Protein AF-A0A954ULM7-F1 (afdb_monomer_lite)

pLDDT: mean 84.6, std 15.51, range [45.72, 98.44]

Secondary structure (DSSP, 8-state):
---------SS-----SS-SSS-PPPSS---TT-EEEEEEEEEEE-TTSPEEEEEEEEEEEEEEEETTEEEEEEEEEE-S----HHHHHHHTTT--EEEEEEETTTTEEEEEEEEEEEEEESBTBTT-EEEEEEEEEEEPPPTT-PPPPPP-

Radius of gyration: 18.47 Å; chains: 1; bounding box: 47×43×48 Å

Sequence (152 aa):
AGNIVNRQDKIQHPDLGLGGLTIPLPAEEIAPGHQWAEPMELKVQLEDKRIQSVKIRELFELVKVETGVATISVKTQVLTPIDDPRVQSQLIQRISKGEIRFDVDNGRILSRQLDWDEQVLGFSGADSNMKYLQRLTETLVPATQTAALPQR

Foldseek 3Di:
DPDCPDDDDPDCDPCQQQRDQDHDDDPDDDDAFDKDKDKDWDWDADPVRDTDIWIKIKIKGQHDDDPQKTKIKIFIGTDDDDPALLRVVVCQSNGKIWIWIARNPVGHTAKIKIWGFDKGAQNPHRHDIDTDTDMDIDGDDDPPDDPDDPDD

Structure (mmCIF, N/CA/C/O backbone):
data_AF-A0A954ULM7-F1
#
_entry.id   AF-A0A954ULM7-F1
#
loop_
_atom_site.group_PDB
_atom_site.id
_atom_site.type_symbol
_atom_site.label_atom_id
_atom_site.label_alt_id
_atom_site.label_comp_id
_atom_site.label_asym_id
_atom_site.label_entity_id
_atom_site.label_seq_id
_atom_site.pdbx_PDB_ins_code
_atom_site.Cartn_x
_atom_site.Cartn_y
_atom_site.Cartn_z
_atom_site.occupancy
_atom_site.B_iso_or_equiv
_atom_site.auth_seq_id
_atom_site.auth_comp_id
_atom_site.auth_asym_id
_atom_site.auth_atom_id
_atom_site.pdbx_PDB_model_num
ATOM 1 N N . ALA A 1 1 ? -19.122 6.123 -2.591 1.00 47.16 1 ALA A N 1
ATOM 2 C CA . ALA A 1 1 ? -17.832 6.090 -3.308 1.00 47.16 1 ALA A CA 1
ATOM 3 C C . ALA A 1 1 ? -16.964 7.217 -2.775 1.00 47.16 1 ALA A C 1
ATOM 5 O O . ALA A 1 1 ? -17.401 8.366 -2.816 1.00 47.16 1 ALA A O 1
ATOM 6 N N . GLY A 1 2 ? -15.789 6.905 -2.229 1.00 47.38 2 GLY A N 1
ATOM 7 C CA . GLY A 1 2 ? -14.830 7.927 -1.805 1.00 47.38 2 GLY A CA 1
ATOM 8 C C . GLY A 1 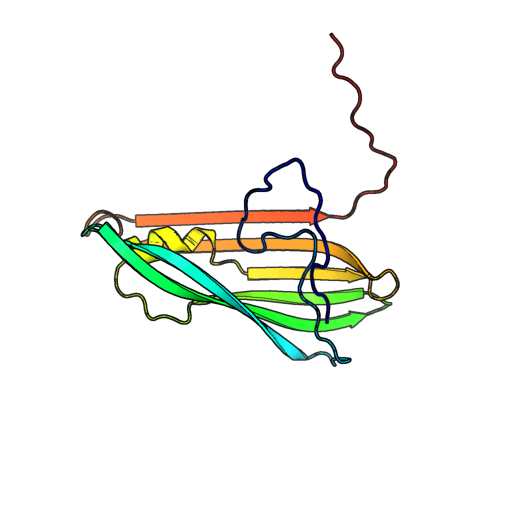2 ? -14.127 8.543 -3.013 1.00 47.38 2 GLY A C 1
ATOM 9 O O . GLY A 1 2 ? -13.012 8.154 -3.328 1.00 47.38 2 GLY A O 1
ATOM 10 N N . ASN A 1 3 ? -14.781 9.474 -3.707 1.00 52.97 3 ASN A N 1
ATOM 11 C CA . ASN A 1 3 ? -14.165 10.202 -4.814 1.00 52.97 3 ASN A CA 1
ATOM 12 C C . ASN A 1 3 ? -13.488 11.464 -4.277 1.00 52.97 3 ASN A C 1
ATOM 14 O O . ASN A 1 3 ? -14.086 12.210 -3.499 1.00 52.97 3 ASN A O 1
ATOM 18 N N . ILE A 1 4 ? -12.262 11.744 -4.717 1.00 61.03 4 ILE A N 1
ATOM 19 C CA . ILE A 1 4 ? -11.615 13.028 -4.434 1.00 61.03 4 ILE A CA 1
ATOM 20 C C . ILE A 1 4 ? -12.361 14.103 -5.234 1.00 61.03 4 ILE A C 1
ATOM 22 O O . ILE A 1 4 ? -12.158 14.245 -6.435 1.00 61.03 4 ILE A O 1
ATOM 26 N N . VAL A 1 5 ? -13.250 14.844 -4.569 1.00 64.69 5 VAL A N 1
ATOM 27 C CA . VAL A 1 5 ? -14.050 15.908 -5.204 1.00 64.69 5 VAL A CA 1
ATOM 28 C C . VAL A 1 5 ? -13.224 17.178 -5.423 1.00 64.69 5 VAL A C 1
ATOM 30 O O . VAL A 1 5 ? -13.430 17.893 -6.400 1.00 64.69 5 VAL A O 1
ATOM 33 N N . ASN A 1 6 ? -12.283 17.473 -4.522 1.00 52.28 6 ASN A N 1
ATOM 34 C CA . ASN A 1 6 ? -11.418 18.646 -4.603 1.00 52.28 6 ASN A CA 1
ATOM 35 C C . ASN A 1 6 ? -10.144 18.435 -3.764 1.00 52.28 6 ASN A C 1
ATOM 37 O O . ASN A 1 6 ? -10.208 17.851 -2.683 1.00 52.28 6 ASN A O 1
ATOM 41 N N . ARG A 1 7 ? -9.002 18.935 -4.246 1.00 57.59 7 ARG A N 1
ATOM 42 C CA . ARG A 1 7 ? -7.714 18.965 -3.536 1.00 57.59 7 ARG A CA 1
ATOM 43 C C . ARG A 1 7 ? -7.035 20.304 -3.820 1.00 57.59 7 ARG A C 1
ATOM 45 O O . ARG A 1 7 ? -6.700 20.591 -4.965 1.00 57.59 7 ARG A O 1
ATOM 52 N N . GLN A 1 8 ? -6.839 21.117 -2.784 1.00 50.12 8 GLN A N 1
ATOM 53 C CA . GLN A 1 8 ? -6.122 22.392 -2.872 1.00 50.12 8 GLN A CA 1
ATOM 54 C C . GLN A 1 8 ? -4.771 22.276 -2.164 1.00 50.12 8 GLN A C 1
ATOM 56 O O . GLN A 1 8 ? -4.605 22.771 -1.053 1.00 50.12 8 GLN A O 1
ATOM 61 N N . ASP A 1 9 ? -3.803 21.640 -2.823 1.00 51.34 9 ASP A N 1
ATOM 62 C CA . ASP A 1 9 ? -2.452 21.491 -2.280 1.00 51.34 9 ASP A CA 1
ATOM 63 C C . ASP A 1 9 ? -1.483 22.455 -2.971 1.00 51.34 9 ASP A C 1
ATOM 65 O O . ASP A 1 9 ? -1.371 22.488 -4.196 1.00 51.34 9 ASP A O 1
ATOM 69 N N . LYS A 1 10 ? -0.747 23.240 -2.175 1.00 45.72 10 LYS A N 1
ATOM 70 C CA . LYS A 1 10 ? 0.386 24.056 -2.656 1.00 45.72 10 LYS A CA 1
ATOM 71 C C . LYS A 1 10 ? 1.710 23.277 -2.674 1.00 45.72 10 LYS A C 1
ATOM 73 O O . LYS A 1 10 ? 2.727 23.828 -3.085 1.00 45.72 10 LYS A O 1
ATOM 78 N N . ILE A 1 11 ? 1.706 22.024 -2.213 1.00 47.31 11 ILE A N 1
ATOM 79 C CA . ILE A 1 11 ? 2.891 21.179 -2.033 1.00 47.31 11 ILE A CA 1
ATOM 80 C C . ILE A 1 11 ? 2.713 19.921 -2.886 1.00 47.31 11 ILE A C 1
ATOM 82 O O . ILE A 1 11 ? 1.731 19.199 -2.732 1.00 47.31 11 ILE A O 1
ATOM 86 N N . GLN A 1 12 ? 3.655 19.652 -3.794 1.00 49.06 12 GLN A N 1
ATOM 87 C CA . GLN A 1 12 ? 3.707 18.365 -4.487 1.00 49.06 12 GLN A CA 1
ATOM 88 C C . GLN A 1 12 ? 4.224 17.309 -3.511 1.00 49.06 12 GLN A C 1
ATOM 90 O O . GLN A 1 12 ? 5.402 17.312 -3.153 1.00 49.06 12 GLN A O 1
ATOM 95 N N . HIS A 1 13 ? 3.343 16.417 -3.071 1.00 49.97 13 HIS A N 1
ATOM 96 C CA . HIS A 1 13 ? 3.755 15.233 -2.329 1.00 49.97 13 HIS A CA 1
ATOM 97 C C . HIS A 1 13 ? 4.335 14.203 -3.309 1.00 49.97 13 HIS A C 1
ATOM 99 O O . HIS A 1 13 ? 3.722 13.963 -4.353 1.00 49.97 13 HIS A O 1
ATOM 105 N N . PRO A 1 14 ? 5.502 13.600 -3.018 1.00 47.78 14 PRO A N 1
ATOM 106 C CA . PRO A 1 14 ? 6.013 12.509 -3.832 1.00 47.78 14 PRO A CA 1
ATOM 107 C C . PRO A 1 14 ? 4.999 11.359 -3.835 1.00 47.78 14 PRO A C 1
ATOM 109 O O . PRO A 1 14 ? 4.600 10.858 -2.785 1.00 47.78 14 PRO A O 1
ATOM 112 N N . ASP A 1 15 ? 4.557 10.962 -5.028 1.00 56.69 15 ASP A N 1
ATOM 113 C CA . ASP A 1 15 ? 3.645 9.837 -5.220 1.00 56.69 15 ASP A CA 1
ATOM 114 C C . ASP A 1 15 ? 4.426 8.522 -5.110 1.00 56.69 15 ASP A C 1
ATOM 116 O O . ASP A 1 15 ? 4.937 7.982 -6.094 1.00 56.69 15 ASP A O 1
ATOM 120 N N . LEU A 1 16 ? 4.543 8.041 -3.874 1.00 54.69 16 LEU A N 1
ATOM 121 C CA . LEU A 1 16 ? 5.271 6.825 -3.524 1.00 54.69 16 LEU A CA 1
ATOM 122 C C . LEU A 1 16 ? 4.445 5.546 -3.747 1.00 54.69 16 LEU A C 1
ATOM 124 O O . LEU A 1 16 ? 4.785 4.517 -3.194 1.00 54.69 16 LEU A O 1
ATOM 128 N N . GLY A 1 17 ? 3.373 5.559 -4.546 1.00 54.06 17 GLY A N 1
ATOM 129 C CA . GLY A 1 17 ? 2.577 4.345 -4.805 1.00 54.06 17 GLY A CA 1
ATOM 130 C C . GLY A 1 17 ? 1.395 4.140 -3.857 1.00 54.06 17 GLY A C 1
ATOM 131 O O . GLY A 1 17 ? 0.964 3.010 -3.682 1.00 54.06 17 GLY A O 1
ATOM 132 N N . LEU A 1 18 ? 0.925 5.233 -3.246 1.00 58.94 18 LEU A N 1
ATOM 133 C CA . LEU A 1 18 ? -0.472 5.433 -2.830 1.00 58.94 18 LEU A CA 1
ATOM 134 C C . LEU A 1 18 ? -0.936 6.900 -2.992 1.00 58.94 18 LEU A C 1
ATOM 136 O O . LEU A 1 18 ? -2.074 7.193 -2.644 1.00 58.94 18 LEU A O 1
ATOM 140 N N . GLY A 1 19 ? -0.067 7.816 -3.470 1.00 53.97 19 GLY A N 1
ATOM 141 C CA . GLY A 1 19 ? -0.288 9.209 -3.931 1.00 53.97 19 GLY A CA 1
ATOM 142 C C . GLY A 1 19 ? -1.244 10.166 -3.196 1.00 53.97 19 GLY A C 1
ATOM 143 O O . GLY A 1 19 ? -1.445 11.304 -3.635 1.00 53.97 19 GLY A O 1
ATOM 144 N N . GLY A 1 20 ? -1.886 9.742 -2.114 1.00 60.66 20 GLY A N 1
ATOM 145 C CA . GLY A 1 20 ? -3.083 10.358 -1.576 1.00 60.66 20 GLY A CA 1
ATOM 146 C C . GLY A 1 20 ? -3.170 10.236 -0.063 1.00 60.66 20 GLY A C 1
ATOM 147 O O . GLY A 1 20 ? -2.853 9.206 0.537 1.00 60.66 20 GLY A O 1
ATOM 148 N N . LEU A 1 21 ? -3.673 11.316 0.540 1.00 61.62 21 LEU A N 1
ATOM 149 C CA . LEU A 1 21 ? -3.981 11.420 1.969 1.00 61.62 21 LEU A CA 1
ATOM 150 C C . LEU A 1 21 ? -5.045 10.399 2.424 1.00 61.62 21 LEU A C 1
ATOM 152 O O . LEU A 1 21 ? -5.192 10.143 3.612 1.00 61.62 21 LEU A O 1
ATOM 156 N N . THR A 1 22 ? -5.804 9.830 1.483 1.00 69.62 22 THR A N 1
ATOM 157 C CA . THR A 1 22 ? -6.895 8.879 1.731 1.00 69.62 22 THR A CA 1
ATOM 158 C C . THR A 1 22 ? -6.800 7.676 0.791 1.00 69.62 22 THR A C 1
ATOM 160 O O . THR A 1 22 ? -6.006 7.692 -0.149 1.00 69.62 22 THR A O 1
ATOM 163 N N . ILE A 1 23 ? -7.601 6.642 1.049 1.00 82.06 23 ILE A N 1
ATOM 164 C CA . ILE A 1 23 ? -7.796 5.490 0.159 1.00 82.06 23 ILE A CA 1
ATOM 165 C C . ILE A 1 23 ? -9.160 5.554 -0.531 1.00 82.06 23 ILE A C 1
ATOM 167 O O . ILE A 1 23 ? -10.109 6.082 0.058 1.00 82.06 23 ILE A O 1
ATOM 171 N N . PRO A 1 24 ? -9.296 5.000 -1.748 1.00 86.62 24 PRO A N 1
ATOM 172 C CA . PRO A 1 24 ? -10.605 4.797 -2.345 1.00 86.62 24 PRO A CA 1
ATOM 173 C C . PRO A 1 24 ? -11.366 3.761 -1.514 1.00 86.62 24 PRO A C 1
ATOM 175 O O . PRO A 1 24 ? -10.903 2.636 -1.332 1.00 86.62 24 PRO A O 1
ATOM 178 N N . LEU A 1 25 ? -12.526 4.147 -0.984 1.00 89.31 25 LEU A N 1
ATOM 179 C CA . LEU A 1 25 ? -13.426 3.243 -0.269 1.00 89.31 25 LEU A CA 1
ATOM 180 C C . LEU A 1 25 ? -14.587 2.815 -1.181 1.00 89.31 25 LEU A C 1
ATOM 182 O O . LEU A 1 25 ? -15.101 3.662 -1.934 1.00 89.31 25 LEU A O 1
ATOM 186 N N . PRO A 1 26 ? -15.041 1.548 -1.087 1.00 90.44 26 PRO A N 1
ATOM 187 C CA . PRO A 1 26 ? -16.233 1.070 -1.781 1.00 90.44 26 PRO A CA 1
ATOM 188 C C . PRO A 1 26 ? -17.457 1.947 -1.509 1.00 90.44 26 PRO A C 1
ATOM 190 O O . PRO A 1 26 ? -17.561 2.627 -0.488 1.00 90.44 26 PRO A O 1
ATOM 193 N N . ALA A 1 27 ? -18.387 1.983 -2.464 1.00 87.19 27 ALA A N 1
ATOM 194 C CA . ALA A 1 27 ? -19.631 2.732 -2.296 1.00 87.19 27 ALA A CA 1
ATOM 195 C C . ALA A 1 27 ? -20.638 2.023 -1.386 1.00 87.19 27 ALA A C 1
ATOM 197 O O . ALA A 1 27 ? -21.476 2.690 -0.787 1.00 87.19 27 ALA A O 1
ATOM 198 N N . GLU A 1 28 ? -20.541 0.703 -1.322 1.00 89.75 28 GLU A N 1
ATOM 199 C CA . GLU A 1 28 ? -21.422 -0.165 -0.561 1.00 89.75 28 GLU A CA 1
ATOM 200 C C . GLU A 1 28 ? -20.728 -0.616 0.721 1.00 89.75 28 GLU A C 1
ATOM 202 O O . GLU A 1 28 ? -19.498 -0.587 0.830 1.00 89.75 28 GLU A O 1
ATOM 207 N N . GLU A 1 29 ? -21.529 -1.039 1.693 1.00 91.38 29 GLU A N 1
ATOM 208 C CA . GLU A 1 29 ? -21.014 -1.688 2.890 1.00 91.38 29 GLU A CA 1
ATOM 209 C C . GLU A 1 29 ? -20.349 -3.014 2.521 1.00 91.38 29 GLU A C 1
ATOM 211 O O . GLU A 1 29 ? -20.849 -3.782 1.698 1.00 91.38 29 GLU A O 1
ATOM 216 N N . ILE A 1 30 ? -19.206 -3.286 3.144 1.00 94.94 30 ILE A N 1
ATOM 217 C CA . ILE A 1 30 ? -18.392 -4.461 2.851 1.00 94.94 30 ILE A CA 1
ATOM 218 C C . ILE A 1 30 ? -18.084 -5.234 4.130 1.00 94.94 30 ILE A C 1
ATOM 220 O O . ILE A 1 30 ? -17.837 -4.656 5.188 1.00 94.94 30 ILE A O 1
ATOM 224 N N . ALA A 1 31 ? -18.087 -6.560 4.024 1.00 95.44 31 ALA A N 1
ATOM 225 C CA . ALA A 1 31 ? -17.705 -7.454 5.110 1.00 95.44 31 ALA A CA 1
ATOM 226 C C . ALA A 1 31 ? -16.191 -7.741 5.089 1.00 95.44 31 ALA A C 1
ATOM 228 O O . ALA A 1 31 ? -15.560 -7.627 4.032 1.00 95.44 31 ALA A O 1
ATOM 229 N N . PRO A 1 32 ? -15.591 -8.157 6.220 1.00 97.69 32 PRO A N 1
ATOM 230 C CA . PRO A 1 32 ? -14.234 -8.693 6.224 1.00 97.69 32 PRO A CA 1
ATOM 231 C C . PRO A 1 32 ? -14.033 -9.803 5.176 1.00 97.69 32 PRO A C 1
ATOM 233 O O . PRO A 1 32 ? -14.923 -10.621 4.946 1.00 97.69 32 PRO A O 1
ATOM 236 N N . GLY A 1 33 ? -12.869 -9.813 4.528 1.00 97.94 33 GLY A N 1
ATOM 237 C CA . GLY A 1 33 ? -12.525 -10.649 3.374 1.00 97.94 33 GLY A CA 1
ATOM 238 C C . GLY A 1 33 ? -12.924 -10.054 2.018 1.00 97.94 33 GLY A C 1
ATOM 239 O O . GLY A 1 33 ? -12.494 -10.557 0.980 1.00 97.94 33 GLY A O 1
ATOM 240 N N . HIS A 1 34 ? -13.723 -8.982 1.988 1.00 97.75 34 HIS A N 1
ATOM 241 C CA . HIS A 1 34 ? -14.048 -8.298 0.739 1.00 97.75 34 HIS A CA 1
ATOM 242 C C . HIS A 1 34 ? -12.822 -7.580 0.164 1.00 97.75 34 HIS A C 1
ATOM 244 O O . HIS A 1 34 ? -12.077 -6.914 0.890 1.00 97.75 34 HIS A O 1
ATOM 250 N N . GLN A 1 35 ? -12.661 -7.673 -1.156 1.00 97.44 35 GLN A N 1
ATOM 251 C CA . GLN A 1 35 ? -11.575 -7.050 -1.903 1.00 97.44 35 GLN A CA 1
ATOM 252 C C . GLN A 1 35 ? -12.108 -6.058 -2.930 1.00 97.44 35 GLN A C 1
ATOM 254 O O . GLN A 1 35 ? -13.089 -6.331 -3.619 1.00 97.44 35 GLN A O 1
ATOM 259 N N . TRP A 1 36 ? -11.407 -4.94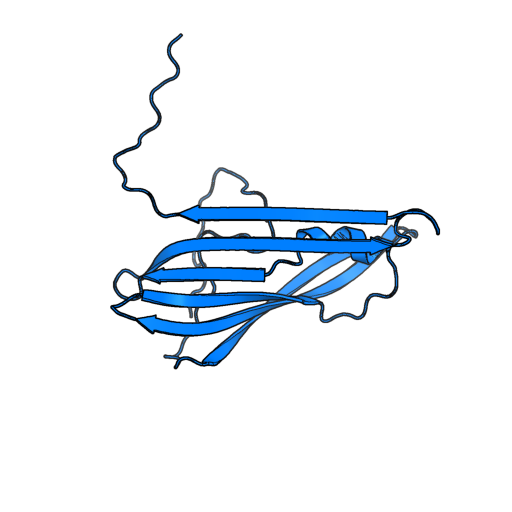1 -3.087 1.00 95.69 36 TRP A N 1
ATOM 260 C CA . TRP A 1 36 ? -11.666 -3.962 -4.138 1.00 95.69 36 TRP A CA 1
ATOM 261 C C . TRP A 1 36 ? -10.347 -3.483 -4.731 1.00 95.69 36 TRP A C 1
ATOM 263 O O . TRP A 1 36 ? -9.294 -3.580 -4.100 1.00 95.69 36 TRP A O 1
ATOM 273 N N . ALA A 1 37 ? -10.389 -3.012 -5.973 1.00 93.38 37 ALA A N 1
ATOM 274 C CA . ALA A 1 37 ? -9.190 -2.626 -6.697 1.00 93.38 37 ALA A CA 1
ATOM 275 C C . ALA A 1 37 ? -9.310 -1.220 -7.269 1.00 93.38 37 ALA A C 1
ATOM 277 O O . ALA A 1 37 ? -10.350 -0.875 -7.826 1.00 93.38 37 ALA A O 1
ATOM 278 N N . GLU A 1 38 ? -8.211 -0.476 -7.204 1.00 90.62 38 GLU A N 1
ATOM 279 C CA . GLU A 1 38 ? -8.049 0.799 -7.895 1.00 90.62 38 GLU A CA 1
ATOM 280 C C . GLU A 1 38 ? -7.072 0.615 -9.067 1.00 90.62 38 GLU A C 1
ATOM 282 O O . GLU A 1 38 ? -5.897 0.297 -8.848 1.00 90.62 38 GLU A O 1
ATOM 287 N N . PRO A 1 39 ? -7.532 0.726 -10.326 1.00 91.31 39 PRO A N 1
ATOM 288 C CA . PRO A 1 39 ? -6.668 0.583 -11.489 1.00 91.31 39 PRO A CA 1
ATOM 289 C C . PRO A 1 39 ? -5.802 1.831 -11.693 1.00 91.31 39 PRO A C 1
ATOM 291 O O . PRO A 1 39 ? -6.265 2.958 -11.546 1.00 91.31 39 PRO A O 1
ATOM 294 N N . MET A 1 40 ? -4.557 1.636 -12.125 1.00 86.62 40 MET A N 1
ATOM 295 C CA . MET A 1 40 ? -3.660 2.731 -12.500 1.00 86.62 40 MET A CA 1
ATOM 296 C C . MET A 1 40 ? -2.880 2.376 -13.767 1.00 86.62 40 MET A C 1
ATOM 298 O O . MET A 1 40 ? -2.599 1.210 -14.052 1.00 86.62 40 MET A O 1
ATOM 302 N N . GLU A 1 41 ? -2.490 3.397 -14.525 1.00 88.31 41 GLU A N 1
ATOM 303 C CA . GLU A 1 41 ? -1.610 3.240 -15.682 1.00 88.31 41 GLU A CA 1
ATOM 304 C C . GLU A 1 41 ? -0.326 4.041 -15.486 1.00 88.31 41 GLU A C 1
ATOM 306 O O . GLU A 1 41 ? -0.354 5.247 -15.232 1.00 88.31 41 GLU A O 1
ATOM 311 N N . LEU A 1 42 ? 0.810 3.364 -15.634 1.00 86.62 42 LEU A N 1
ATOM 312 C CA . LEU A 1 42 ? 2.135 3.961 -15.563 1.00 86.62 42 LEU A CA 1
ATOM 313 C C . LEU A 1 42 ? 2.759 3.996 -16.952 1.00 86.62 42 LEU A C 1
ATOM 315 O O . LEU A 1 42 ? 2.760 3.004 -17.677 1.00 86.62 42 LEU A O 1
ATOM 319 N N . LYS A 1 43 ? 3.326 5.143 -17.316 1.00 88.44 43 LYS A N 1
ATOM 320 C CA . LYS A 1 43 ? 4.092 5.293 -18.552 1.00 88.44 43 LYS A CA 1
ATOM 321 C C . LYS A 1 43 ? 5.562 5.049 -18.249 1.00 88.44 43 LYS A C 1
ATOM 323 O O . LYS A 1 43 ? 6.157 5.799 -17.482 1.00 88.44 43 LYS A O 1
ATOM 328 N N . VAL A 1 44 ? 6.127 4.021 -18.869 1.00 88.31 44 VAL A N 1
ATOM 329 C CA . VAL A 1 44 ? 7.550 3.672 -18.777 1.00 88.31 44 VAL A CA 1
ATOM 330 C C . VAL A 1 44 ? 8.220 3.907 -20.122 1.00 88.31 44 VAL A C 1
ATOM 332 O O . VAL A 1 44 ? 7.584 3.784 -21.175 1.00 88.31 44 VAL A O 1
ATOM 335 N N . GLN A 1 45 ? 9.498 4.265 -20.094 1.00 85.00 45 GLN A N 1
ATOM 336 C CA . GLN A 1 45 ? 10.270 4.507 -21.306 1.00 85.00 45 GLN A CA 1
ATOM 337 C C . GLN A 1 45 ? 11.095 3.266 -21.659 1.00 85.00 45 GLN A C 1
ATOM 339 O O . GLN A 1 45 ? 11.804 2.719 -20.814 1.00 85.00 45 GLN A O 1
ATOM 344 N N . LEU A 1 46 ? 10.993 2.833 -22.914 1.00 85.19 46 LEU A N 1
ATOM 345 C CA . LEU A 1 46 ? 11.786 1.752 -23.499 1.00 85.19 46 LEU A CA 1
ATOM 346 C C . LEU A 1 46 ? 13.139 2.276 -24.006 1.00 85.19 46 LEU A C 1
ATOM 348 O O . LEU A 1 46 ? 13.305 3.480 -24.217 1.00 85.19 46 LEU A O 1
ATOM 352 N N . GLU A 1 47 ? 14.102 1.380 -24.248 1.00 80.50 47 GLU A N 1
ATOM 353 C CA . GLU A 1 47 ? 15.435 1.753 -24.761 1.00 80.50 47 GLU A CA 1
ATOM 354 C C . GLU A 1 47 ? 15.372 2.534 -26.083 1.00 80.50 47 GLU A C 1
ATOM 356 O O . GLU A 1 47 ? 16.097 3.509 -26.281 1.00 80.50 47 GLU A O 1
ATOM 361 N N . ASP A 1 48 ? 14.454 2.155 -26.971 1.00 86.62 48 ASP A N 1
ATOM 362 C CA . ASP A 1 48 ? 14.220 2.818 -28.258 1.00 86.62 48 ASP A CA 1
ATOM 363 C C . ASP A 1 48 ? 13.395 4.114 -28.145 1.00 86.62 48 ASP A C 1
ATOM 365 O O . ASP A 1 48 ? 12.934 4.663 -29.148 1.00 86.62 48 ASP A O 1
ATOM 369 N N . LYS A 1 49 ? 13.227 4.621 -26.918 1.00 83.94 49 LYS A N 1
ATOM 370 C CA . LYS A 1 49 ? 12.454 5.812 -26.549 1.00 83.94 49 LYS A CA 1
ATOM 371 C C . LYS A 1 49 ? 10.947 5.692 -26.764 1.00 83.94 49 LYS A C 1
ATOM 373 O O . LYS A 1 49 ? 10.247 6.680 -26.527 1.00 83.94 49 LYS A O 1
ATOM 378 N N . ARG A 1 50 ? 10.416 4.532 -27.163 1.00 88.75 50 ARG A N 1
ATOM 379 C CA . ARG A 1 50 ? 8.965 4.314 -27.144 1.00 88.75 50 ARG A CA 1
ATOM 380 C C . ARG A 1 50 ? 8.451 4.360 -25.707 1.00 88.75 50 ARG A C 1
ATOM 382 O O . ARG A 1 50 ? 9.154 4.017 -24.759 1.00 88.75 50 ARG A O 1
ATOM 389 N N . ILE A 1 51 ? 7.202 4.785 -25.557 1.00 89.25 51 ILE A N 1
ATOM 390 C CA . ILE A 1 51 ? 6.501 4.774 -24.274 1.00 89.25 51 ILE A CA 1
ATOM 391 C C . ILE A 1 51 ? 5.615 3.535 -24.242 1.00 89.25 51 ILE A C 1
ATOM 393 O O . ILE A 1 51 ? 4.759 3.365 -25.111 1.00 89.25 51 ILE A O 1
ATOM 397 N N . GLN A 1 52 ? 5.800 2.694 -23.230 1.00 89.50 52 GLN A N 1
ATOM 398 C CA . GLN A 1 52 ? 4.899 1.588 -22.933 1.00 89.50 52 GLN A CA 1
ATOM 399 C C . GLN A 1 52 ? 3.956 2.000 -21.796 1.00 89.50 52 GLN A C 1
ATOM 401 O O . GLN A 1 52 ? 4.389 2.589 -20.806 1.00 89.50 52 GLN A O 1
ATOM 406 N N . SER A 1 53 ? 2.660 1.704 -21.939 1.00 92.38 53 SER A N 1
ATOM 407 C CA . SER A 1 53 ? 1.708 1.807 -20.826 1.00 92.38 53 SER A CA 1
ATOM 408 C C . SER A 1 53 ? 1.689 0.484 -20.063 1.00 92.38 53 SER A C 1
ATOM 410 O O . SER A 1 53 ? 1.417 -0.575 -20.637 1.00 92.38 53 SER A O 1
ATOM 412 N N . VAL A 1 54 ? 2.002 0.544 -18.775 1.00 92.81 54 VAL A N 1
ATOM 413 C CA . VAL A 1 54 ? 1.956 -0.581 -17.845 1.00 92.81 54 VAL A CA 1
ATOM 414 C C . VAL A 1 54 ? 0.723 -0.410 -16.978 1.00 92.81 54 VAL A C 1
ATOM 416 O O . VAL A 1 54 ? 0.611 0.546 -16.210 1.00 92.81 54 VAL A O 1
ATOM 419 N N . LYS A 1 55 ? -0.202 -1.359 -17.093 1.00 93.69 55 LYS A N 1
ATOM 420 C CA . LYS A 1 55 ? -1.382 -1.423 -16.243 1.00 93.69 55 LYS A CA 1
ATOM 421 C C . LYS A 1 55 ? -0.987 -2.054 -14.923 1.00 93.69 55 LYS A C 1
ATOM 423 O O . LYS A 1 55 ? -0.441 -3.160 -14.896 1.00 93.69 55 LYS A O 1
ATOM 428 N N . ILE A 1 56 ? -1.293 -1.358 -13.843 1.00 93.06 56 ILE A N 1
ATOM 429 C CA . ILE A 1 56 ? -1.176 -1.858 -12.481 1.00 93.06 56 ILE A CA 1
ATOM 430 C C . ILE A 1 56 ? -2.521 -1.683 -11.774 1.00 93.06 56 ILE A C 1
ATOM 432 O O . ILE A 1 56 ? -3.427 -1.013 -12.273 1.00 93.06 56 ILE A O 1
ATOM 436 N N . ARG A 1 57 ? -2.665 -2.291 -10.605 1.00 92.94 57 ARG A N 1
ATOM 437 C CA . ARG A 1 57 ? -3.760 -1.987 -9.687 1.00 92.94 57 ARG A CA 1
ATOM 438 C C . ARG A 1 57 ? -3.282 -2.038 -8.251 1.00 92.94 57 ARG A C 1
ATOM 440 O O . ARG A 1 57 ? -2.447 -2.875 -7.915 1.00 92.94 57 ARG A O 1
ATOM 447 N N . GLU A 1 58 ? -3.871 -1.215 -7.410 1.00 93.19 58 GLU A N 1
ATOM 448 C CA . GLU A 1 58 ? -3.825 -1.396 -5.966 1.00 93.19 58 GLU A CA 1
ATOM 449 C C . GLU A 1 58 ? -4.982 -2.318 -5.588 1.00 93.19 58 GLU A C 1
ATOM 451 O O . GLU A 1 58 ? -6.135 -2.027 -5.896 1.00 93.19 58 GLU A O 1
ATOM 456 N N . LEU A 1 59 ? -4.682 -3.469 -4.987 1.00 95.81 59 LEU A N 1
ATOM 457 C CA . LEU A 1 59 ? -5.688 -4.378 -4.454 1.00 95.81 59 LEU A CA 1
ATOM 458 C C . LEU A 1 59 ? -5.777 -4.174 -2.949 1.00 95.81 59 LEU A C 1
ATOM 460 O O . LEU A 1 59 ? -4.801 -4.414 -2.234 1.00 95.81 59 LEU A O 1
ATOM 464 N N . PHE A 1 60 ? -6.957 -3.778 -2.500 1.00 96.25 60 PHE A N 1
ATOM 465 C CA . PHE A 1 60 ? -7.297 -3.614 -1.102 1.00 96.25 60 PHE A CA 1
ATOM 466 C C . PHE A 1 60 ? -8.118 -4.804 -0.614 1.00 96.25 60 PHE A C 1
ATOM 468 O O . PHE A 1 60 ? -8.902 -5.382 -1.368 1.00 96.25 60 PHE A O 1
ATOM 475 N N . GLU A 1 61 ? -7.968 -5.141 0.661 1.00 97.88 61 GLU A N 1
ATOM 476 C CA . GLU A 1 61 ? -8.796 -6.133 1.342 1.00 97.88 61 GLU A CA 1
ATOM 477 C C . GLU A 1 61 ? -9.148 -5.641 2.738 1.00 97.88 61 GLU A C 1
ATOM 479 O O . GLU A 1 61 ? -8.256 -5.269 3.505 1.00 97.88 61 GLU A O 1
ATOM 484 N N . LEU A 1 62 ? -10.432 -5.685 3.090 1.00 98.06 62 LEU A N 1
ATOM 485 C CA . LEU A 1 62 ? -10.860 -5.455 4.463 1.00 98.06 62 LEU A CA 1
ATOM 486 C C . LEU A 1 62 ? -10.540 -6.706 5.278 1.00 98.06 62 LEU A C 1
ATOM 488 O O . LEU A 1 62 ? -11.264 -7.689 5.214 1.00 98.06 62 LEU A O 1
ATOM 492 N N . VAL A 1 63 ? -9.460 -6.677 6.051 1.00 98.44 63 VAL A N 1
ATOM 493 C CA . VAL A 1 63 ? -9.003 -7.842 6.819 1.00 98.44 63 VAL A CA 1
ATOM 494 C C . VAL A 1 63 ? -9.912 -8.078 8.020 1.00 98.44 63 VAL A C 1
ATOM 496 O O . VAL A 1 63 ? -10.321 -9.205 8.287 1.00 98.44 63 VAL A O 1
ATOM 499 N N . LYS A 1 64 ? -10.228 -7.013 8.761 1.00 98.12 64 LYS A N 1
ATOM 500 C CA . LYS A 1 64 ? -11.083 -7.073 9.952 1.00 98.12 64 LYS A CA 1
ATOM 501 C C . LYS A 1 64 ? -11.579 -5.695 10.370 1.00 98.12 64 LYS A C 1
ATOM 503 O O . LYS A 1 64 ? -11.001 -4.682 9.981 1.00 98.12 64 LYS A O 1
ATOM 508 N N . VAL A 1 65 ? -12.605 -5.681 11.219 1.00 97.50 65 VAL A N 1
ATOM 509 C CA . VAL A 1 65 ? -13.087 -4.491 11.929 1.00 97.50 65 VAL A CA 1
ATOM 510 C C . VAL A 1 65 ? -13.214 -4.830 13.411 1.00 97.50 65 VAL A C 1
ATOM 512 O O . VAL A 1 65 ? -13.915 -5.772 13.770 1.00 97.50 65 VAL A O 1
ATOM 515 N N . GLU A 1 66 ? -12.535 -4.073 14.268 1.00 96.44 66 GLU A N 1
ATOM 516 C CA . GLU A 1 66 ? -12.549 -4.250 15.723 1.00 96.44 66 GLU A CA 1
ATOM 517 C C . GLU A 1 66 ? -12.685 -2.883 16.396 1.00 96.44 66 GLU A C 1
ATOM 519 O O . GLU A 1 66 ? -11.890 -1.980 16.136 1.00 96.44 66 GLU A O 1
ATOM 524 N N . THR A 1 67 ? -13.684 -2.728 17.269 1.00 94.38 67 THR A N 1
ATOM 525 C CA . THR A 1 67 ? -13.872 -1.518 18.095 1.00 94.38 67 THR A CA 1
ATOM 526 C C . THR A 1 67 ? -13.843 -0.214 17.275 1.00 94.38 67 THR A C 1
ATOM 528 O O . THR A 1 67 ? -13.115 0.717 17.609 1.00 94.38 67 THR A O 1
ATOM 531 N N . GLY A 1 68 ? -14.573 -0.169 16.154 1.00 94.19 68 GLY A N 1
ATOM 532 C CA . GLY A 1 68 ? -14.631 1.011 15.275 1.00 94.19 68 GLY A C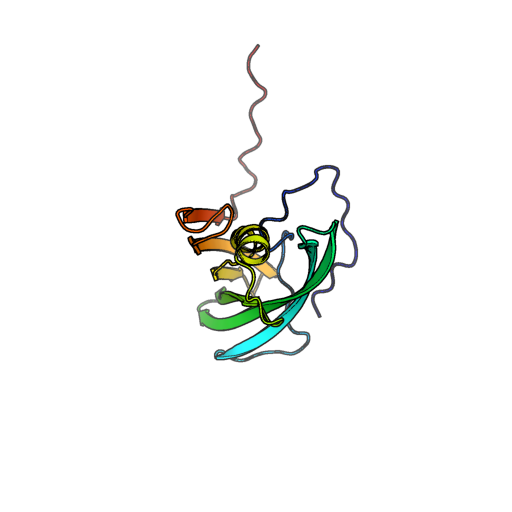A 1
ATOM 533 C C . GLY A 1 68 ? -13.403 1.217 14.376 1.00 94.19 68 GLY A C 1
ATOM 534 O O . GLY A 1 68 ? -13.349 2.185 13.620 1.00 94.19 68 GLY A O 1
ATOM 535 N N . VAL A 1 69 ? -12.415 0.312 14.405 1.00 97.19 69 VAL A N 1
ATOM 536 C CA . VAL A 1 69 ? -11.204 0.398 13.575 1.00 97.19 69 VAL A CA 1
ATOM 537 C C . VAL A 1 69 ? -11.159 -0.734 12.555 1.00 97.19 69 VAL A C 1
ATOM 539 O O . VAL A 1 69 ? -11.122 -1.911 12.913 1.00 97.19 69 VAL A O 1
ATOM 542 N N . ALA A 1 70 ? -11.101 -0.373 11.276 1.00 97.38 70 ALA A N 1
ATOM 543 C CA . ALA A 1 70 ? -10.870 -1.293 10.174 1.00 97.38 70 ALA A CA 1
ATOM 544 C C . ALA A 1 70 ? -9.367 -1.477 9.925 1.00 97.38 70 ALA A C 1
ATOM 546 O O . ALA A 1 70 ? -8.617 -0.504 9.820 1.00 97.38 70 ALA A O 1
ATOM 547 N N . THR A 1 71 ? -8.938 -2.729 9.790 1.00 98.06 71 THR A N 1
ATOM 548 C CA . THR A 1 71 ? -7.626 -3.093 9.248 1.00 98.06 71 THR A CA 1
ATOM 549 C C . THR A 1 71 ? -7.799 -3.447 7.778 1.00 98.06 71 THR A C 1
ATOM 551 O O . THR A 1 71 ? -8.547 -4.367 7.443 1.00 98.06 71 THR A O 1
ATOM 554 N N . ILE A 1 72 ? -7.101 -2.725 6.906 1.00 97.44 72 ILE A N 1
ATOM 555 C CA . ILE A 1 72 ? -7.169 -2.884 5.455 1.00 97.44 72 ILE A CA 1
ATOM 556 C C . ILE A 1 72 ? -5.772 -3.222 4.950 1.00 97.44 72 ILE A C 1
ATOM 558 O O . ILE A 1 72 ? -4.838 -2.452 5.169 1.00 97.44 72 ILE A O 1
ATOM 562 N N . SER A 1 73 ? -5.619 -4.353 4.268 1.00 98.00 73 SER A N 1
ATOM 563 C CA . SER A 1 73 ? -4.372 -4.650 3.561 1.00 98.00 73 SER A CA 1
ATOM 564 C C . SER A 1 73 ? -4.394 -4.011 2.177 1.00 98.00 73 SER A C 1
ATOM 566 O O . SER A 1 73 ? -5.458 -3.849 1.580 1.00 98.00 73 SER A O 1
ATOM 568 N N . VAL A 1 74 ? -3.221 -3.640 1.673 1.00 95.62 74 VAL A N 1
ATOM 569 C CA . VAL A 1 74 ? -3.042 -3.096 0.326 1.00 95.62 74 VAL A CA 1
ATOM 570 C C . VAL A 1 74 ? -1.825 -3.736 -0.325 1.00 95.62 74 VAL A C 1
ATOM 572 O O . VAL A 1 74 ? -0.802 -3.957 0.325 1.00 95.62 74 VAL A O 1
ATOM 575 N N . LYS A 1 75 ? -1.918 -4.043 -1.617 1.00 95.62 75 LYS A N 1
ATOM 576 C CA . LYS A 1 75 ? -0.769 -4.455 -2.428 1.00 95.62 75 LYS A CA 1
ATOM 577 C C . LYS A 1 75 ? -0.893 -3.956 -3.854 1.00 95.62 75 LYS A C 1
ATOM 579 O O . LYS A 1 75 ? -1.973 -3.992 -4.439 1.00 95.62 75 LYS A O 1
ATOM 584 N N . THR A 1 76 ? 0.230 -3.577 -4.440 1.00 94.12 76 THR A N 1
ATOM 585 C CA . THR A 1 76 ? 0.300 -3.253 -5.862 1.00 94.12 76 THR A CA 1
ATOM 586 C C . THR A 1 76 ? 0.450 -4.533 -6.678 1.00 94.12 76 THR A C 1
ATOM 588 O O . THR A 1 76 ? 1.254 -5.406 -6.356 1.00 94.12 76 THR A O 1
ATOM 591 N N . GLN A 1 77 ? -0.330 -4.661 -7.747 1.00 94.75 77 GLN A N 1
ATOM 592 C CA . GLN A 1 77 ? -0.255 -5.767 -8.694 1.00 94.75 77 GLN A CA 1
ATOM 593 C C . GLN A 1 77 ? -0.010 -5.236 -10.097 1.00 94.75 77 GLN A C 1
ATOM 595 O O . GLN A 1 77 ? -0.783 -4.430 -10.613 1.00 94.75 77 GLN A O 1
ATOM 600 N N . VAL A 1 78 ? 1.047 -5.731 -10.731 1.00 94.00 78 VAL A N 1
ATOM 601 C CA . VAL A 1 78 ? 1.318 -5.473 -12.143 1.00 94.00 78 VAL A CA 1
ATOM 602 C C . VAL A 1 78 ? 0.439 -6.398 -12.985 1.00 94.00 78 VAL A C 1
ATOM 604 O O . VAL A 1 78 ? 0.426 -7.608 -12.771 1.00 94.00 78 VAL A O 1
ATOM 607 N N . LEU A 1 79 ? -0.330 -5.824 -13.910 1.00 95.50 79 LEU A N 1
ATOM 608 C CA . LEU A 1 79 ? -1.277 -6.555 -14.761 1.00 95.50 79 LEU A CA 1
ATOM 609 C C . LEU A 1 79 ? -0.735 -6.777 -16.174 1.00 95.50 79 LEU A C 1
ATOM 611 O O . LEU A 1 79 ? -1.048 -7.785 -16.804 1.00 95.50 79 LEU A O 1
ATOM 615 N N . THR A 1 80 ? 0.060 -5.836 -16.685 1.00 93.62 80 THR A N 1
ATOM 616 C CA . THR A 1 80 ? 0.767 -6.003 -17.960 1.00 93.62 80 THR A CA 1
ATOM 617 C C . THR A 1 80 ? 1.973 -6.927 -17.751 1.00 93.62 80 THR A C 1
ATOM 619 O O . THR A 1 80 ? 2.774 -6.630 -16.872 1.00 93.62 80 THR A O 1
ATOM 622 N N . PRO A 1 81 ? 2.158 -8.005 -18.535 1.00 91.62 81 PRO A N 1
ATOM 623 C CA . PRO A 1 81 ? 3.381 -8.812 -18.492 1.00 91.62 81 PRO A CA 1
ATOM 624 C C . PRO A 1 81 ? 4.632 -7.978 -18.804 1.00 91.62 81 PRO A C 1
ATOM 626 O O . PRO A 1 81 ? 4.597 -7.124 -19.695 1.00 91.62 81 PRO A O 1
ATOM 629 N N . ILE A 1 82 ? 5.727 -8.210 -18.072 1.00 89.88 82 ILE A N 1
ATOM 630 C CA . ILE A 1 82 ? 6.975 -7.444 -18.200 1.00 89.88 82 ILE A CA 1
ATOM 631 C C . ILE A 1 82 ? 8.169 -8.386 -18.204 1.00 89.88 82 ILE A C 1
ATOM 633 O O . ILE A 1 82 ? 8.578 -8.880 -17.153 1.00 89.88 82 ILE A O 1
ATOM 637 N N . ASP A 1 83 ? 8.755 -8.550 -19.385 1.00 88.62 83 ASP A N 1
ATOM 638 C CA . ASP A 1 83 ? 9.931 -9.396 -19.590 1.00 88.62 83 ASP A CA 1
ATOM 639 C C . ASP A 1 83 ? 11.244 -8.598 -19.580 1.00 88.62 83 ASP A C 1
ATOM 641 O O . ASP A 1 83 ? 12.307 -9.171 -19.368 1.00 88.62 83 ASP A O 1
ATOM 645 N N . ASP A 1 84 ? 11.185 -7.277 -19.792 1.00 90.00 84 ASP A N 1
ATOM 646 C CA . ASP A 1 84 ? 12.360 -6.400 -19.824 1.00 90.00 84 ASP A CA 1
ATOM 647 C C . ASP A 1 84 ? 12.743 -5.927 -18.404 1.00 90.00 84 ASP A C 1
ATOM 649 O O . ASP A 1 84 ? 11.988 -5.158 -17.787 1.00 90.00 84 ASP A O 1
ATOM 653 N N . PRO A 1 85 ? 13.931 -6.299 -17.881 1.00 91.44 85 PRO A N 1
ATOM 654 C CA . PRO A 1 85 ? 14.414 -5.837 -16.583 1.00 91.44 85 PRO A CA 1
ATOM 655 C C . PRO A 1 85 ? 14.523 -4.315 -16.454 1.00 91.44 85 PRO A C 1
ATOM 657 O O . PRO A 1 85 ? 14.370 -3.769 -15.361 1.00 91.44 85 PRO A O 1
ATOM 660 N N . ARG A 1 86 ? 14.750 -3.581 -17.548 1.00 88.94 86 ARG A N 1
ATOM 661 C CA . ARG A 1 86 ? 14.759 -2.110 -17.512 1.00 88.94 86 ARG A CA 1
ATOM 662 C C . ARG A 1 86 ? 13.392 -1.552 -17.194 1.00 88.94 86 ARG A C 1
ATOM 664 O O . ARG A 1 86 ? 13.288 -0.606 -16.413 1.00 88.94 86 ARG A O 1
ATOM 671 N N . VAL A 1 87 ? 12.351 -2.139 -17.768 1.00 90.62 87 VAL A N 1
ATOM 672 C CA . VAL A 1 87 ? 10.975 -1.765 -17.457 1.00 90.62 87 VAL A CA 1
ATOM 673 C C . VAL A 1 87 ? 10.649 -2.136 -16.012 1.00 90.62 87 VAL A C 1
ATOM 675 O O . VAL A 1 87 ? 10.131 -1.297 -15.280 1.00 90.62 87 VAL A O 1
ATOM 678 N N . GLN A 1 88 ? 11.032 -3.335 -15.560 1.00 91.62 88 GLN A N 1
ATOM 679 C CA . GLN A 1 88 ? 10.856 -3.746 -14.161 1.00 91.62 88 GLN A CA 1
ATOM 680 C C . GLN A 1 88 ? 11.522 -2.753 -13.193 1.00 91.62 88 GLN A C 1
ATOM 682 O O . GLN A 1 88 ? 10.882 -2.300 -12.247 1.00 91.62 88 GLN A O 1
ATOM 687 N N . SER A 1 89 ? 12.760 -2.326 -13.474 1.00 90.94 89 SER A N 1
ATOM 688 C CA . SER A 1 89 ? 13.511 -1.374 -12.636 1.00 90.94 89 SER A CA 1
ATOM 689 C C . SER A 1 89 ? 12.843 -0.002 -12.489 1.00 90.94 89 SER A C 1
ATOM 691 O O . SER A 1 89 ? 12.997 0.655 -11.461 1.00 90.94 89 SER A O 1
ATOM 693 N N . GLN A 1 90 ? 12.053 0.422 -13.480 1.00 89.62 90 GLN A N 1
ATOM 694 C CA . GLN A 1 90 ? 11.291 1.673 -13.423 1.00 89.62 90 GLN A CA 1
ATOM 695 C C . GLN A 1 90 ? 10.040 1.547 -12.539 1.00 89.62 90 GLN A C 1
ATOM 697 O O . GLN A 1 90 ? 9.513 2.552 -12.065 1.00 89.62 90 GLN A O 1
ATOM 702 N N . LEU A 1 91 ? 9.565 0.321 -12.306 1.00 89.81 91 LEU A N 1
ATOM 703 C CA . LEU A 1 91 ? 8.319 0.044 -11.594 1.00 89.81 91 LEU A CA 1
ATOM 704 C C . LEU A 1 91 ? 8.516 -0.353 -10.138 1.00 89.81 91 LEU A C 1
ATOM 706 O O . LEU A 1 91 ? 7.583 -0.186 -9.361 1.00 89.81 91 LEU A O 1
ATOM 710 N N . ILE A 1 92 ? 9.692 -0.841 -9.742 1.00 90.00 92 ILE A N 1
ATOM 711 C CA . ILE A 1 92 ? 9.916 -1.367 -8.383 1.00 90.00 92 ILE A CA 1
ATOM 712 C C . ILE A 1 92 ? 9.555 -0.386 -7.263 1.00 90.00 92 ILE A C 1
ATOM 714 O O . ILE A 1 92 ? 9.108 -0.805 -6.204 1.00 90.00 92 ILE A O 1
ATOM 718 N N . GLN A 1 93 ? 9.677 0.923 -7.503 1.00 86.12 93 GLN A N 1
ATOM 719 C CA . GLN A 1 93 ? 9.315 1.954 -6.520 1.00 86.12 93 GLN A CA 1
ATOM 720 C C . GLN A 1 93 ? 7.798 2.083 -6.321 1.00 86.12 93 GLN A C 1
ATOM 722 O O . GLN A 1 93 ? 7.338 2.676 -5.353 1.00 86.12 93 GLN A O 1
ATOM 727 N N . ARG A 1 94 ? 7.005 1.547 -7.251 1.00 87.25 94 ARG A N 1
ATOM 728 C CA . ARG A 1 94 ? 5.541 1.521 -7.196 1.00 87.25 94 ARG A CA 1
ATOM 729 C C . ARG A 1 94 ? 5.010 0.219 -6.609 1.00 87.25 94 ARG A C 1
ATOM 731 O O . ARG A 1 94 ? 3.870 0.191 -6.174 1.00 87.25 94 ARG A O 1
ATOM 738 N N . ILE A 1 95 ? 5.815 -0.842 -6.580 1.00 91.06 95 ILE A N 1
ATOM 739 C CA . ILE A 1 95 ? 5.396 -2.158 -6.096 1.00 91.06 95 ILE A CA 1
ATOM 740 C C . ILE A 1 95 ? 5.530 -2.190 -4.575 1.00 91.06 95 ILE A C 1
ATOM 742 O O . ILE A 1 95 ? 6.572 -2.531 -4.024 1.00 91.06 95 ILE A O 1
ATOM 746 N N . SER A 1 96 ? 4.455 -1.786 -3.905 1.00 92.50 96 SER A N 1
ATOM 747 C CA . SER A 1 96 ? 4.351 -1.789 -2.450 1.00 92.50 96 SER A CA 1
ATOM 748 C C . SER A 1 96 ? 3.368 -2.848 -1.956 1.00 92.50 96 SER A C 1
ATOM 750 O O . SER A 1 96 ? 2.452 -3.278 -2.669 1.00 92.50 96 SER A O 1
ATOM 752 N N . LYS A 1 97 ? 3.527 -3.235 -0.694 1.00 95.44 97 LYS A N 1
ATOM 753 C CA . LYS A 1 97 ? 2.509 -3.934 0.096 1.00 95.44 97 LYS A CA 1
ATOM 754 C C . LYS A 1 97 ? 2.439 -3.320 1.484 1.00 95.44 97 LYS A C 1
ATOM 756 O O . LYS A 1 97 ? 3.433 -2.789 1.967 1.00 95.44 97 LYS A O 1
ATOM 761 N N . GLY A 1 98 ? 1.294 -3.404 2.141 1.00 95.25 98 GLY A N 1
ATOM 762 C CA . GLY A 1 98 ? 1.159 -2.776 3.440 1.00 95.25 98 GLY A CA 1
ATOM 763 C C . GLY A 1 98 ? -0.196 -2.932 4.095 1.00 95.25 98 GLY A C 1
ATOM 764 O O . GLY A 1 98 ? -1.053 -3.699 3.652 1.00 95.25 98 GLY A O 1
ATOM 765 N N . GLU A 1 99 ? -0.363 -2.170 5.167 1.00 96.62 99 GLU A N 1
ATOM 766 C CA . GLU A 1 99 ? -1.552 -2.168 6.007 1.00 96.62 99 GLU A CA 1
ATOM 767 C C . GLU A 1 99 ? -1.960 -0.736 6.356 1.00 96.62 99 GLU A C 1
ATOM 769 O O . GLU A 1 99 ? -1.128 0.151 6.571 1.00 96.62 99 GLU A O 1
ATOM 774 N N . ILE A 1 100 ? -3.268 -0.520 6.425 1.00 95.75 100 ILE A N 1
ATOM 775 C CA . ILE A 1 100 ? -3.905 0.740 6.774 1.00 95.75 100 ILE A CA 1
ATOM 776 C C . ILE A 1 100 ? -4.865 0.479 7.927 1.00 95.75 100 ILE A C 1
ATOM 778 O O . ILE A 1 100 ? -5.701 -0.423 7.866 1.00 95.75 100 ILE A O 1
ATOM 782 N N . ARG A 1 101 ? -4.768 1.302 8.971 1.00 96.25 101 ARG A N 1
ATOM 783 C CA . ARG A 1 101 ? -5.744 1.348 10.058 1.00 96.25 101 ARG A CA 1
ATOM 784 C C . ARG A 1 101 ? -6.650 2.546 9.851 1.00 96.25 101 ARG A C 1
ATOM 786 O O . ARG A 1 101 ? -6.178 3.683 9.832 1.00 96.25 101 ARG A O 1
ATOM 793 N N . PHE A 1 102 ? -7.939 2.285 9.705 1.00 94.75 102 PHE A N 1
ATOM 794 C CA . PHE A 1 102 ? -8.949 3.291 9.411 1.00 94.75 102 PHE A CA 1
ATOM 795 C C . PHE A 1 102 ? -9.969 3.367 10.549 1.00 94.75 102 PHE A C 1
ATOM 797 O O . PHE A 1 102 ? -10.549 2.358 10.935 1.00 94.75 102 PHE A O 1
ATOM 804 N N . ASP A 1 103 ? -10.161 4.561 11.094 1.00 94.56 103 ASP A N 1
ATOM 805 C CA . ASP A 1 103 ? -11.190 4.900 12.076 1.00 94.56 103 ASP A CA 1
ATOM 806 C C . ASP A 1 103 ? -12.517 5.043 11.327 1.00 94.56 103 ASP A C 1
ATOM 808 O O . ASP A 1 103 ? -12.729 6.025 10.611 1.00 94.56 103 ASP A O 1
ATOM 812 N N . VAL A 1 104 ? -13.361 4.016 11.432 1.00 92.38 104 VAL A N 1
ATOM 813 C CA . VAL A 1 104 ? -14.649 3.932 10.732 1.00 92.38 104 VAL A CA 1
ATOM 814 C C . VAL A 1 104 ? -15.614 4.975 11.286 1.00 92.38 104 VAL A C 1
ATOM 816 O O . VAL A 1 104 ? -16.320 5.619 10.514 1.00 92.38 104 VAL A O 1
ATOM 819 N N . ASP A 1 105 ? -15.579 5.197 12.600 1.00 92.12 105 ASP A N 1
ATOM 820 C CA . ASP A 1 105 ? -16.486 6.109 13.296 1.00 92.12 105 ASP A CA 1
ATOM 821 C C . ASP A 1 105 ? -16.225 7.577 12.922 1.00 92.12 105 ASP A C 1
ATOM 823 O O . ASP A 1 105 ? -17.161 8.362 12.778 1.00 92.12 105 ASP A O 1
ATOM 827 N N . ASN A 1 106 ? -14.955 7.957 12.734 1.00 91.44 106 ASN A N 1
ATOM 828 C CA . ASN A 1 106 ? -14.558 9.330 12.392 1.00 91.44 106 ASN A CA 1
ATOM 829 C C . ASN A 1 106 ? -14.159 9.515 10.918 1.00 91.44 106 ASN A C 1
ATOM 831 O O . ASN A 1 106 ? -13.801 10.626 10.521 1.00 91.44 106 ASN A O 1
ATOM 835 N N . GLY A 1 107 ? -14.176 8.452 10.110 1.00 89.94 107 GLY A N 1
ATOM 836 C CA . GLY A 1 107 ? -13.891 8.500 8.675 1.00 89.94 107 GLY A CA 1
ATOM 837 C C . GLY A 1 107 ? -12.465 8.938 8.318 1.00 89.94 107 GLY A C 1
ATOM 838 O O . GLY A 1 107 ? -12.283 9.719 7.383 1.00 89.94 107 GLY A O 1
ATOM 839 N N . ARG A 1 108 ? -11.442 8.479 9.052 1.00 89.75 108 ARG A N 1
ATOM 840 C CA . ARG A 1 108 ? -10.045 8.929 8.869 1.00 89.75 108 ARG A CA 1
ATOM 841 C C . ARG A 1 108 ? -9.019 7.808 9.014 1.00 89.75 108 ARG A C 1
ATOM 843 O O . ARG A 1 108 ? -9.226 6.839 9.735 1.00 89.75 108 ARG A O 1
ATOM 850 N N . ILE A 1 109 ? -7.859 7.977 8.385 1.00 91.50 109 ILE A N 1
ATOM 851 C CA . ILE A 1 109 ? -6.716 7.075 8.575 1.00 91.50 109 ILE A CA 1
ATOM 852 C C . ILE A 1 109 ? -6.057 7.369 9.931 1.00 91.50 109 ILE A C 1
ATOM 854 O O . ILE A 1 109 ? -5.715 8.513 10.227 1.00 91.50 109 ILE A O 1
ATOM 858 N N . LEU A 1 110 ? -5.866 6.328 10.743 1.00 93.31 110 LEU A N 1
ATOM 859 C CA . LEU A 1 110 ? -5.098 6.380 11.992 1.00 93.31 110 LEU A CA 1
ATOM 860 C C . LEU A 1 110 ? -3.616 6.138 11.738 1.00 93.31 110 LEU A C 1
ATOM 862 O O . LEU A 1 110 ? -2.766 6.825 12.300 1.00 93.31 110 LEU A O 1
ATOM 866 N N . SER A 1 111 ? -3.309 5.149 10.903 1.00 94.00 111 SER A N 1
ATOM 867 C CA . SER A 1 111 ? -1.944 4.835 10.510 1.00 94.00 111 SER A CA 1
ATOM 868 C C . SER A 1 111 ? -1.902 4.091 9.185 1.00 94.00 111 SER A C 1
ATOM 870 O O . SER A 1 111 ? -2.855 3.403 8.811 1.00 94.00 111 SER A O 1
ATOM 872 N N . ARG A 1 112 ? -0.761 4.169 8.512 1.00 93.06 112 ARG A N 1
ATOM 873 C CA . ARG A 1 112 ? -0.447 3.403 7.310 1.00 93.06 112 ARG A CA 1
ATOM 874 C C . ARG A 1 112 ? 1.010 2.975 7.363 1.00 93.06 112 ARG A C 1
ATOM 876 O O . ARG A 1 112 ? 1.879 3.779 7.690 1.00 93.06 112 ARG A O 1
ATOM 883 N N . GLN A 1 113 ? 1.272 1.730 6.993 1.00 94.62 113 GLN A N 1
ATOM 884 C CA . GLN A 1 113 ? 2.615 1.247 6.711 1.00 94.62 113 GLN A CA 1
ATOM 885 C C . GLN A 1 113 ? 2.657 0.663 5.306 1.00 94.62 113 GLN A C 1
ATOM 887 O O . GLN A 1 113 ? 1.794 -0.140 4.961 1.00 94.62 113 GLN A O 1
ATOM 892 N N . LEU A 1 114 ? 3.664 1.049 4.526 1.00 93.88 114 LEU A N 1
ATOM 893 C CA . LEU A 1 114 ? 3.992 0.445 3.239 1.00 93.88 114 LEU A CA 1
ATOM 894 C C . LEU A 1 114 ? 5.430 -0.057 3.262 1.00 93.88 114 LEU A C 1
ATOM 896 O O . LEU A 1 114 ? 6.325 0.609 3.784 1.00 93.88 114 LEU A O 1
ATOM 900 N N . ASP A 1 115 ? 5.636 -1.213 2.659 1.00 94.62 115 ASP A N 1
ATOM 901 C CA . ASP A 1 115 ? 6.913 -1.883 2.523 1.00 94.62 115 ASP A CA 1
ATOM 902 C C . ASP A 1 115 ? 7.184 -2.150 1.039 1.00 94.62 115 ASP A C 1
ATOM 904 O O . ASP A 1 115 ? 6.315 -2.642 0.311 1.00 94.62 115 ASP A O 1
ATOM 908 N N . TRP A 1 116 ? 8.414 -1.865 0.616 1.00 94.44 116 TRP A N 1
ATOM 909 C CA . TRP A 1 116 ? 8.952 -2.253 -0.683 1.00 94.44 116 TRP A CA 1
ATOM 910 C C . TRP A 1 116 ? 10.141 -3.164 -0.451 1.00 94.44 116 TRP A C 1
ATOM 912 O O . TRP A 1 116 ? 11.041 -2.820 0.318 1.00 94.44 116 TRP A O 1
ATOM 922 N N . ASP A 1 117 ? 10.149 -4.307 -1.121 1.00 94.88 117 ASP A N 1
ATOM 923 C CA . ASP A 1 117 ? 11.228 -5.282 -1.020 1.00 94.88 117 ASP A CA 1
ATOM 924 C C . ASP A 1 117 ? 11.403 -5.998 -2.361 1.00 94.88 117 ASP A C 1
ATOM 926 O O . ASP A 1 117 ? 11.127 -7.185 -2.512 1.00 94.88 117 ASP A O 1
ATOM 930 N N . GLU A 1 118 ? 11.854 -5.244 -3.357 1.00 94.25 118 GLU A N 1
ATOM 931 C CA . GLU A 1 118 ? 11.905 -5.691 -4.747 1.00 94.25 118 GLU A CA 1
ATOM 932 C C . GLU A 1 118 ? 13.343 -5.854 -5.227 1.00 94.25 118 GLU A C 1
ATOM 934 O O . GLU A 1 118 ? 14.269 -5.194 -4.741 1.00 94.25 118 GLU A O 1
ATOM 939 N N . GLN A 1 119 ? 13.543 -6.755 -6.185 1.00 94.38 119 GLN A N 1
ATOM 940 C CA . GLN A 1 119 ? 14.842 -7.017 -6.789 1.00 94.38 119 GLN A CA 1
ATOM 941 C C . GLN A 1 119 ? 14.707 -7.199 -8.299 1.00 94.38 119 GLN A C 1
ATOM 943 O O . GLN A 1 119 ? 13.813 -7.900 -8.763 1.00 94.38 119 GLN A O 1
ATOM 948 N N . VAL A 1 120 ? 15.628 -6.607 -9.056 1.00 94.12 120 VAL A N 1
ATOM 949 C CA . VAL A 1 120 ? 15.696 -6.734 -10.514 1.00 94.12 120 VAL A CA 1
ATOM 950 C C . VAL A 1 120 ? 17.113 -7.094 -10.925 1.00 94.12 120 VAL A C 1
ATOM 952 O O . VAL A 1 120 ? 18.069 -6.398 -10.586 1.00 94.12 120 VAL A O 1
ATOM 955 N N . LEU A 1 121 ? 17.242 -8.172 -11.690 1.00 94.19 121 LEU A N 1
ATOM 956 C CA . LEU A 1 121 ? 18.498 -8.622 -12.281 1.00 94.19 121 LEU A CA 1
ATOM 957 C C . LEU A 1 121 ? 18.542 -8.204 -13.750 1.00 94.19 121 LEU A C 1
ATOM 959 O O . LEU A 1 121 ? 17.530 -8.277 -14.435 1.00 94.19 121 LEU A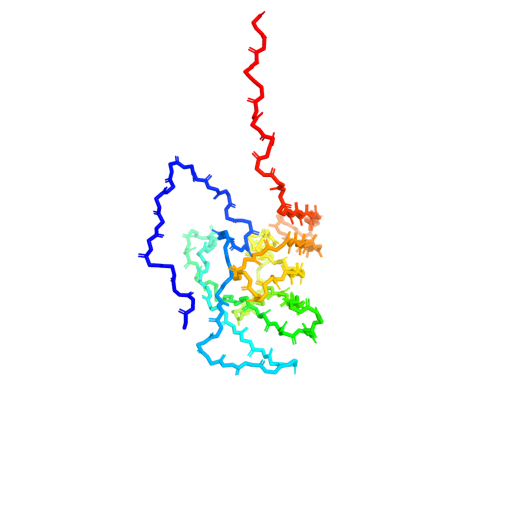 O 1
ATOM 963 N N . GLY A 1 122 ? 19.700 -7.796 -14.256 1.00 92.81 122 GLY A N 1
ATOM 964 C CA . GLY A 1 122 ? 19.875 -7.527 -15.683 1.00 92.81 122 GLY A CA 1
ATOM 965 C C . GLY A 1 122 ? 19.442 -6.133 -16.161 1.00 92.81 122 GLY A C 1
ATOM 966 O O . GLY A 1 122 ? 19.490 -5.875 -17.360 1.00 92.81 122 GLY A O 1
ATOM 967 N N . PHE A 1 123 ? 19.037 -5.217 -15.271 1.00 88.38 123 PHE A N 1
ATOM 968 C CA . PHE A 1 123 ? 18.482 -3.904 -15.650 1.00 88.38 123 PHE A CA 1
ATOM 969 C C . PHE A 1 123 ? 19.456 -2.982 -16.415 1.00 88.38 123 PHE A C 1
ATOM 971 O O . PHE A 1 123 ? 19.030 -2.075 -17.125 1.00 88.38 123 PHE A O 1
ATOM 978 N N . SER A 1 124 ? 20.768 -3.167 -16.271 1.00 87.31 124 SER A N 1
ATOM 979 C CA . SER A 1 124 ? 21.806 -2.391 -16.962 1.00 87.31 124 SER A CA 1
ATOM 980 C C . SER A 1 124 ? 22.924 -3.278 -17.524 1.00 87.31 124 SER A C 1
ATOM 982 O O . SER A 1 124 ? 24.089 -2.884 -17.511 1.00 87.31 124 SER A O 1
ATOM 984 N N . GLY A 1 125 ? 22.574 -4.479 -17.996 1.00 88.50 125 GLY A N 1
ATOM 985 C CA . GLY A 1 125 ? 23.504 -5.503 -18.495 1.00 88.50 125 GLY A CA 1
ATOM 986 C C . GLY A 1 125 ? 23.438 -6.793 -17.673 1.00 88.50 125 GLY A C 1
ATOM 987 O O . GLY A 1 125 ? 22.944 -6.770 -16.548 1.00 88.50 125 GLY A O 1
ATOM 988 N N . ALA A 1 126 ? 23.924 -7.911 -18.223 1.00 88.44 126 ALA A N 1
ATOM 989 C CA . ALA A 1 126 ? 23.713 -9.258 -17.669 1.00 88.44 126 ALA A CA 1
ATOM 990 C C . ALA A 1 126 ? 24.131 -9.420 -16.192 1.00 88.44 126 ALA A C 1
ATOM 992 O O . ALA A 1 126 ? 23.449 -10.113 -15.446 1.00 88.44 126 ALA A O 1
ATOM 993 N N . ASP A 1 127 ? 25.180 -8.716 -15.757 1.00 92.88 127 ASP A N 1
ATOM 994 C CA . ASP A 1 127 ? 25.722 -8.813 -14.393 1.00 92.88 127 ASP A CA 1
ATOM 995 C C . ASP A 1 127 ? 25.172 -7.744 -13.426 1.00 92.88 127 ASP A C 1
ATOM 997 O O . ASP A 1 127 ? 25.685 -7.559 -12.322 1.00 92.88 127 ASP A O 1
ATOM 1001 N N . SER A 1 128 ? 24.145 -6.991 -13.829 1.00 94.38 128 SER A N 1
ATOM 1002 C CA . SER A 1 128 ? 23.574 -5.923 -12.999 1.00 94.38 128 SER A CA 1
ATOM 1003 C C . SER A 1 128 ? 22.497 -6.434 -12.038 1.00 94.38 128 SER A C 1
ATOM 1005 O O . SER A 1 128 ? 21.703 -7.314 -12.366 1.00 94.38 128 SER A O 1
ATOM 1007 N N . ASN A 1 129 ? 22.439 -5.842 -10.846 1.00 94.00 129 ASN A N 1
ATOM 1008 C CA . ASN A 1 129 ? 21.420 -6.116 -9.836 1.00 94.00 129 ASN A CA 1
ATOM 1009 C C . ASN A 1 129 ? 20.955 -4.801 -9.209 1.00 94.00 129 ASN A C 1
ATOM 1011 O O . ASN A 1 129 ? 21.774 -3.963 -8.832 1.00 94.00 129 ASN A O 1
ATOM 1015 N N . MET A 1 130 ? 19.646 -4.640 -9.069 1.00 93.56 130 MET A N 1
ATOM 1016 C CA . MET A 1 130 ? 19.018 -3.541 -8.355 1.00 93.56 130 MET A CA 1
ATOM 1017 C C . MET A 1 130 ? 18.168 -4.110 -7.228 1.00 93.56 130 MET A C 1
ATOM 1019 O O . MET A 1 130 ? 17.258 -4.896 -7.475 1.00 93.56 130 MET A O 1
ATOM 1023 N N . LYS A 1 131 ? 18.438 -3.677 -5.995 1.00 95.25 131 LYS A N 1
ATOM 1024 C CA . LYS A 1 131 ? 17.598 -3.956 -4.829 1.00 95.25 131 LYS A CA 1
ATOM 1025 C C . LYS A 1 131 ? 16.927 -2.665 -4.387 1.00 95.25 131 LYS A C 1
ATOM 1027 O O . LYS A 1 131 ? 17.610 -1.665 -4.175 1.00 95.25 131 LYS A O 1
ATOM 1032 N N . TYR A 1 132 ? 15.612 -2.699 -4.223 1.00 93.06 132 TYR A N 1
ATOM 1033 C CA . TYR A 1 132 ? 14.848 -1.591 -3.671 1.00 93.06 132 TYR A CA 1
ATOM 1034 C C . TYR A 1 132 ? 14.196 -2.031 -2.366 1.00 93.06 132 TYR A C 1
ATOM 1036 O O . TYR A 1 132 ? 13.302 -2.874 -2.359 1.00 93.06 132 TYR A O 1
ATOM 1044 N N . LEU A 1 133 ? 14.703 -1.475 -1.266 1.00 95.19 133 LEU A N 1
ATOM 1045 C CA . LEU A 1 133 ? 14.227 -1.725 0.087 1.00 95.19 133 LEU A CA 1
ATOM 1046 C C . LEU A 1 133 ? 13.839 -0.388 0.712 1.00 95.19 133 LEU A C 1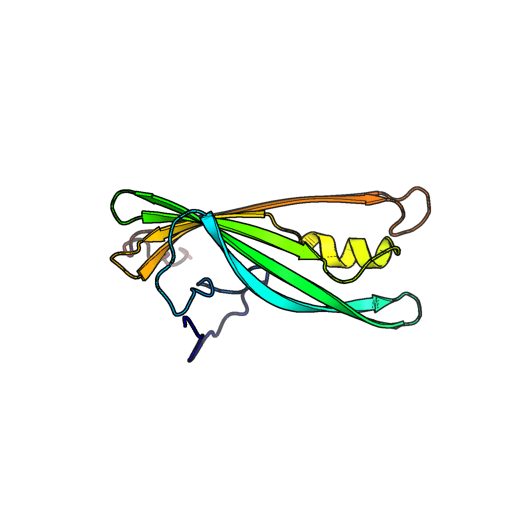
ATOM 1048 O O . LEU A 1 133 ? 14.691 0.490 0.872 1.00 95.19 133 LEU A O 1
ATOM 1052 N N . GLN A 1 134 ? 12.563 -0.232 1.041 1.00 92.81 134 GLN A N 1
ATOM 1053 C CA . GLN A 1 134 ? 12.025 0.964 1.683 1.00 92.81 134 GLN A CA 1
ATOM 1054 C C . GLN A 1 134 ? 10.890 0.588 2.633 1.00 92.81 134 GLN A C 1
ATOM 1056 O O . GLN A 1 134 ? 10.214 -0.425 2.451 1.00 92.81 134 GLN A O 1
ATOM 1061 N N . ARG A 1 135 ? 10.659 1.448 3.626 1.00 94.00 135 ARG A N 1
ATOM 1062 C CA . ARG A 1 135 ? 9.469 1.418 4.474 1.00 94.00 135 ARG A CA 1
ATOM 1063 C C . ARG A 1 135 ? 8.967 2.835 4.690 1.00 94.00 135 ARG A C 1
ATOM 1065 O O . ARG A 1 135 ? 9.741 3.715 5.058 1.00 94.00 135 ARG A O 1
ATOM 1072 N N . LEU A 1 136 ? 7.667 3.021 4.517 1.00 91.19 136 LEU A N 1
ATOM 1073 C CA . LEU A 1 136 ? 6.947 4.237 4.861 1.00 91.19 136 LEU A CA 1
ATOM 1074 C C . LEU A 1 136 ? 6.036 3.930 6.043 1.00 91.19 136 LEU A C 1
ATOM 1076 O O . LEU A 1 136 ? 5.309 2.939 6.020 1.00 91.19 136 LEU A O 1
ATOM 1080 N N . THR A 1 137 ? 6.047 4.799 7.048 1.00 91.88 137 THR A N 1
ATOM 1081 C CA . THR A 1 137 ? 5.113 4.742 8.172 1.00 91.88 137 THR A CA 1
ATOM 1082 C C . THR A 1 137 ? 4.525 6.126 8.397 1.00 91.88 137 THR A C 1
ATOM 1084 O O . THR A 1 137 ? 5.255 7.087 8.626 1.00 91.88 137 THR A O 1
ATOM 1087 N N . GLU A 1 138 ? 3.202 6.209 8.348 1.00 90.19 138 GLU A N 1
ATOM 1088 C CA . GLU A 1 138 ? 2.424 7.410 8.629 1.00 90.19 138 GLU A CA 1
ATOM 1089 C C . GLU A 1 138 ? 1.499 7.135 9.815 1.00 90.19 138 GLU A C 1
ATOM 1091 O O . GLU A 1 138 ? 0.866 6.079 9.882 1.00 90.19 138 GLU A O 1
ATOM 1096 N N . THR A 1 139 ? 1.392 8.095 10.733 1.00 92.12 139 THR A N 1
ATOM 1097 C CA . THR A 1 139 ? 0.518 8.008 11.910 1.00 92.12 139 THR A CA 1
ATOM 1098 C C . THR A 1 139 ? -0.156 9.351 12.143 1.00 92.12 139 THR A C 1
ATOM 1100 O O . THR A 1 139 ? 0.480 10.401 12.038 1.00 92.12 139 THR A O 1
ATOM 1103 N N . LEU A 1 140 ? -1.438 9.323 12.496 1.00 89.69 140 LEU A N 1
ATOM 1104 C CA . LEU A 1 140 ? -2.181 10.504 12.904 1.00 89.69 140 LEU A CA 1
ATOM 1105 C C . LEU A 1 140 ? -1.645 11.022 14.245 1.00 89.69 140 LEU A C 1
ATOM 1107 O O . LEU A 1 140 ? -1.701 10.326 15.259 1.00 89.69 140 LEU A O 1
ATOM 1111 N N . VAL A 1 141 ? -1.152 12.261 14.255 1.00 88.06 141 VAL A N 1
ATOM 1112 C CA . VAL A 1 141 ? -0.672 12.939 15.466 1.00 88.06 141 VAL A CA 1
ATOM 1113 C C . VAL A 1 141 ? -1.686 13.981 15.959 1.00 88.06 141 VAL A C 1
ATOM 1115 O O . VAL A 1 141 ? -2.368 14.605 15.144 1.00 88.06 141 VAL A O 1
ATOM 1118 N N . PRO A 1 142 ? -1.806 14.206 17.282 1.00 80.88 142 PRO A N 1
ATOM 1119 C CA . PRO A 1 142 ? -2.648 15.270 17.826 1.00 80.88 142 PRO A CA 1
ATOM 1120 C C . PRO A 1 142 ? -2.210 16.664 17.352 1.00 80.88 142 PRO A C 1
ATOM 1122 O O . PRO A 1 142 ? -1.018 16.941 17.226 1.00 80.88 142 PRO A O 1
ATOM 1125 N N . ALA A 1 143 ? -3.175 17.571 17.172 1.00 70.06 143 ALA A N 1
ATOM 1126 C CA . ALA A 1 143 ? -2.977 18.915 16.611 1.00 70.06 143 ALA A CA 1
ATOM 1127 C C . ALA A 1 143 ? -2.051 19.853 17.421 1.00 70.06 143 ALA A C 1
ATOM 1129 O O . ALA A 1 143 ? -1.720 20.940 16.957 1.00 70.06 143 ALA A O 1
ATOM 1130 N N . THR A 1 144 ? -1.613 19.464 18.620 1.00 61.31 144 THR A N 1
ATOM 1131 C CA . THR A 1 144 ? -0.838 20.321 19.535 1.00 61.31 144 THR A CA 1
ATOM 1132 C C . THR A 1 144 ? 0.650 20.459 19.164 1.00 61.31 144 THR A C 1
ATOM 1134 O O . THR A 1 144 ? 1.375 21.189 19.831 1.00 61.31 144 THR A O 1
ATOM 1137 N N . GLN A 1 145 ? 1.136 19.798 18.107 1.00 55.69 145 GLN A N 1
ATOM 1138 C CA . GLN A 1 145 ? 2.506 19.977 17.605 1.00 55.69 145 GLN A CA 1
ATOM 1139 C C . GLN A 1 145 ? 2.534 20.920 16.394 1.00 55.69 145 GLN A C 1
ATOM 1141 O O . GLN A 1 145 ? 2.672 20.498 15.250 1.00 55.69 145 GLN A O 1
ATOM 1146 N N . THR A 1 146 ? 2.419 22.224 16.637 1.00 56.84 146 THR A N 1
ATOM 1147 C CA . THR A 1 146 ? 2.858 23.231 15.661 1.00 56.84 146 THR A CA 1
ATOM 1148 C C . THR A 1 146 ? 4.380 23.337 15.696 1.00 56.84 146 THR A C 1
ATOM 1150 O O . THR A 1 146 ? 4.962 23.442 16.776 1.00 56.84 146 THR A O 1
ATOM 1153 N N . ALA A 1 147 ? 5.027 23.330 14.527 1.00 56.81 147 ALA A N 1
ATOM 1154 C CA . ALA A 1 147 ? 6.465 23.551 14.415 1.00 56.81 147 ALA A CA 1
ATOM 1155 C C . ALA A 1 147 ? 6.863 24.853 15.132 1.00 56.81 147 ALA A C 1
ATOM 1157 O O . ALA A 1 147 ? 6.307 25.918 14.854 1.00 56.81 147 ALA A O 1
ATOM 1158 N N . ALA A 1 148 ? 7.820 24.770 16.057 1.00 63.41 148 ALA A N 1
ATOM 1159 C CA . ALA A 1 148 ? 8.436 25.961 16.619 1.00 63.41 148 ALA A CA 1
ATOM 1160 C C . ALA A 1 148 ? 9.201 26.688 15.503 1.00 63.41 148 ALA A C 1
ATOM 1162 O O . ALA A 1 148 ? 9.905 26.052 14.714 1.00 63.41 148 ALA A O 1
ATOM 1163 N N . LEU A 1 149 ? 9.056 28.015 15.431 1.00 55.75 149 LEU A N 1
ATOM 1164 C CA . LEU A 1 149 ? 9.865 28.847 14.541 1.00 55.75 149 LEU A CA 1
ATOM 1165 C C . LEU A 1 149 ? 11.354 28.535 14.784 1.00 55.75 149 LEU A C 1
ATOM 1167 O O . LEU A 1 149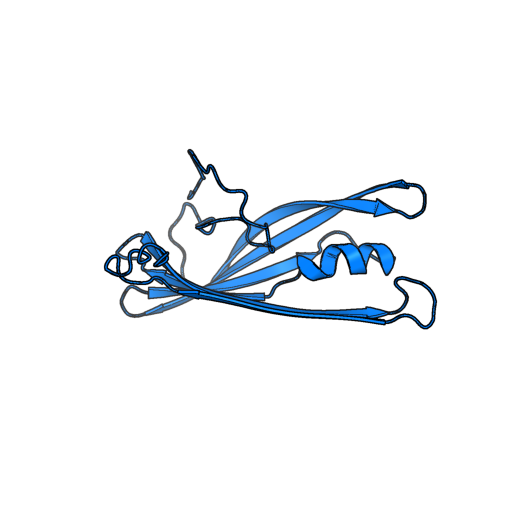 ? 11.760 28.482 15.950 1.00 55.75 149 LEU A O 1
ATOM 1171 N N . PRO A 1 150 ? 12.168 28.330 13.731 1.00 56.62 150 PRO A N 1
ATOM 1172 C CA . PRO A 1 150 ? 13.600 28.137 13.906 1.00 56.62 150 PRO A CA 1
ATOM 1173 C C . PRO A 1 150 ? 14.166 29.352 14.643 1.00 56.62 150 PRO A C 1
ATOM 1175 O O . PRO A 1 150 ? 13.947 30.493 14.226 1.00 56.62 150 PRO A O 1
ATOM 1178 N N . GLN A 1 151 ? 14.849 29.115 15.766 1.00 63.41 151 GLN A N 1
ATOM 1179 C CA . GLN A 1 151 ? 15.551 30.188 16.462 1.00 63.41 151 GLN A CA 1
ATOM 1180 C C . GLN A 1 151 ? 16.705 30.662 15.572 1.00 63.41 151 GLN A C 1
ATOM 1182 O O . GLN A 1 151 ? 17.454 29.841 15.041 1.00 63.41 151 GLN A O 1
ATOM 1187 N N . ARG A 1 152 ? 16.756 31.978 15.348 1.00 52.31 152 ARG A N 1
ATOM 1188 C CA . ARG A 1 152 ? 17.809 32.660 14.588 1.00 52.31 152 ARG A CA 1
ATOM 1189 C C . ARG A 1 152 ? 19.109 32.727 15.370 1.00 52.31 152 ARG A C 1
ATOM 1191 O O . ARG A 1 152 ? 19.021 32.912 16.602 1.00 52.31 152 ARG A O 1
#